Protein AF-X1CLN3-F1 (afdb_monomer)

pLDDT: mean 83.87, std 10.4, range [50.91, 95.19]

Nearest PDB structures (foldseek):
  7llj-assembly2_E  TM=4.691E-01  e=9.597E-02  Homo sapiens
  5m02-assembly1_A  TM=4.190E-01  e=1.322E-01  Mus musculus
  7wbi-assembly1_A  TM=3.656E-01  e=1.821E-01  Gallus gallus
  6irl-assembly1_A  TM=3.400E-01  e=1.551E-01  Gallus gallus
  7rfb-assembly2_H  TM=3.941E-01  e=9.026E-01  Homo sapiens

Radius of gyration: 13.2 Å; Cα contacts (8 Å, |Δi|>4): 159; chains: 1; bounding box: 31×27×31 Å

Foldseek 3Di:
DQPDKDWDWDADPQKIKIKIATPDQAPWDKAKWKAFPPPRDIDRPFDWDWDDPDRRIIMIIGRNVVPDDGDIDMDMWIAGPVGDTD

Secondary structure (DSSP, 8-state):
--S-EEEEEEEETTEEEEEEEE-S---EEEEEEEEETTT--EE----EEEEEEETTEEEEEEEGGGSPSS-EEEEEEEEETT--B-

InterPro domains:
  IPR013783 Immunoglobulin-like fold [G3DSA:2.60.40.10] (1-86)

Structure (mmCIF, N/CA/C/O backbone):
data_AF-X1CLN3-F1
#
_entry.id   AF-X1CLN3-F1
#
loop_
_atom_site.group_PDB
_atom_site.id
_atom_site.type_symbol
_atom_site.label_atom_id
_atom_site.label_alt_id
_atom_site.label_comp_id
_atom_site.label_asym_id
_atom_site.label_entity_id
_atom_site.label_seq_id
_atom_site.pdbx_PDB_ins_code
_atom_site.Cartn_x
_atom_site.Cartn_y
_atom_site.Cartn_z
_atom_site.occupancy
_atom_site.B_iso_or_equiv
_atom_site.auth_seq_id
_atom_site.auth_comp_id
_atom_site.auth_asym_id
_atom_site.auth_atom_id
_atom_site.pdbx_PDB_model_num
ATOM 1 N N . VAL A 1 1 ? 2.473 13.227 -13.882 1.00 50.91 1 VAL A N 1
ATOM 2 C CA . VAL A 1 1 ? 1.126 12.642 -13.996 1.00 50.91 1 VAL A CA 1
ATOM 3 C C . VAL A 1 1 ? 1.348 11.272 -14.580 1.00 50.91 1 VAL A C 1
ATOM 5 O O . VAL A 1 1 ? 1.756 11.220 -15.734 1.00 50.91 1 VAL A O 1
ATOM 8 N N . PHE A 1 2 ? 1.221 10.231 -13.759 1.00 60.09 2 PHE A N 1
ATOM 9 C CA . PHE A 1 2 ? 1.379 8.850 -14.206 1.00 60.09 2 PHE A CA 1
ATOM 10 C C . PHE A 1 2 ? 0.376 8.567 -15.327 1.00 60.09 2 PHE A C 1
ATOM 12 O O . PHE A 1 2 ? -0.791 8.947 -15.201 1.00 60.09 2 PHE A O 1
ATOM 19 N N . SER A 1 3 ? 0.823 8.003 -16.451 1.00 56.47 3 SER A N 1
ATOM 20 C CA . SER A 1 3 ? -0.029 7.871 -17.646 1.00 56.47 3 SER A CA 1
ATOM 21 C C . SER A 1 3 ? -0.959 6.645 -17.650 1.00 56.47 3 SER A C 1
ATOM 23 O O . SER A 1 3 ? -1.766 6.486 -18.564 1.00 56.47 3 SER A O 1
ATOM 25 N N . GLY A 1 4 ? -0.930 5.845 -16.586 1.00 65.31 4 GLY A N 1
ATOM 26 C CA . GLY A 1 4 ? -1.833 4.727 -16.330 1.00 65.31 4 GLY A CA 1
ATOM 27 C C . GLY A 1 4 ? -1.538 4.149 -14.951 1.00 65.31 4 GLY A C 1
ATOM 28 O O . GLY A 1 4 ? -0.376 3.911 -14.611 1.00 65.31 4 GLY A O 1
ATOM 29 N N . THR A 1 5 ? -2.571 3.997 -14.124 1.00 72.50 5 THR A N 1
ATOM 30 C CA . THR A 1 5 ? -2.445 3.420 -12.784 1.00 72.50 5 THR A CA 1
ATOM 31 C C . THR A 1 5 ? -3.641 2.526 -12.516 1.00 72.50 5 THR A C 1
ATOM 33 O O . THR A 1 5 ? -4.774 3.005 -12.509 1.00 72.50 5 THR A O 1
ATOM 36 N N . ASP A 1 6 ? -3.374 1.246 -12.275 1.00 82.56 6 ASP A N 1
ATOM 37 C CA . ASP A 1 6 ? -4.372 0.276 -11.836 1.00 82.56 6 ASP A CA 1
ATOM 38 C C . ASP A 1 6 ? -4.075 -0.116 -10.387 1.00 82.56 6 ASP A C 1
ATOM 40 O O . ASP A 1 6 ? -2.949 -0.499 -10.057 1.00 82.56 6 ASP A O 1
ATOM 44 N N . ILE A 1 7 ? -5.083 -0.005 -9.518 1.00 83.69 7 ILE A N 1
ATOM 45 C CA . ILE A 1 7 ? -4.989 -0.334 -8.091 1.00 83.69 7 ILE A CA 1
ATOM 46 C C . ILE A 1 7 ? -6.056 -1.373 -7.761 1.00 83.69 7 ILE A C 1
ATOM 48 O O . ILE A 1 7 ? -7.230 -1.211 -8.097 1.00 83.69 7 ILE A O 1
ATOM 52 N N . SER A 1 8 ? -5.647 -2.431 -7.067 1.00 87.56 8 SER A N 1
ATOM 53 C CA . SER A 1 8 ? -6.552 -3.401 -6.448 1.00 87.56 8 SER A CA 1
ATOM 54 C C . SER A 1 8 ? -6.104 -3.677 -5.022 1.00 87.56 8 SER A C 1
ATOM 56 O O . SER A 1 8 ? -4.905 -3.741 -4.755 1.00 87.56 8 SER A O 1
ATOM 58 N N . ASN A 1 9 ? -7.049 -3.855 -4.107 1.00 85.00 9 ASN A N 1
ATOM 59 C CA . ASN A 1 9 ? -6.756 -4.193 -2.722 1.00 85.00 9 ASN A CA 1
ATOM 60 C C . ASN A 1 9 ? -7.622 -5.361 -2.243 1.00 85.00 9 ASN A C 1
ATOM 62 O O . ASN A 1 9 ? -8.763 -5.510 -2.680 1.00 85.00 9 ASN A O 1
ATOM 66 N N . ASP A 1 10 ? -7.075 -6.167 -1.337 1.00 89.06 10 ASP A N 1
ATOM 67 C CA . ASP A 1 10 ? -7.762 -7.282 -0.684 1.00 89.06 10 ASP A CA 1
ATOM 68 C C . ASP A 1 10 ? -7.327 -7.385 0.785 1.00 89.06 10 ASP A C 1
ATOM 70 O O . ASP A 1 10 ? -6.209 -6.997 1.132 1.00 89.06 10 ASP A O 1
ATOM 74 N N . VAL A 1 11 ? -8.209 -7.891 1.650 1.00 86.00 11 VAL A N 1
ATOM 75 C CA . VAL A 1 11 ? -7.915 -8.124 3.072 1.00 86.00 11 VAL A CA 1
ATOM 76 C C . VAL A 1 11 ? -8.060 -9.609 3.371 1.00 86.00 11 VAL A C 1
ATOM 78 O O . VAL A 1 11 ? -9.164 -10.155 3.351 1.00 86.00 11 VAL A O 1
ATOM 81 N N . VAL A 1 12 ? -6.944 -10.262 3.696 1.00 85.38 12 VAL A N 1
ATOM 82 C CA . VAL A 1 12 ? -6.887 -11.700 3.979 1.00 85.38 12 VAL A CA 1
ATOM 83 C C . VAL A 1 12 ? -6.321 -11.915 5.375 1.00 85.38 12 VAL A C 1
ATOM 85 O O . VAL A 1 12 ? -5.126 -11.753 5.590 1.00 85.38 12 VAL A O 1
ATOM 88 N N . SER A 1 13 ? -7.174 -12.310 6.325 1.00 85.06 13 SER A N 1
ATOM 89 C CA . SER A 1 13 ? -6.764 -12.613 7.708 1.00 85.06 13 SER A CA 1
ATOM 90 C C . SER A 1 13 ? -5.921 -11.498 8.344 1.00 85.06 13 SER A C 1
ATOM 92 O O . SER A 1 13 ? -4.798 -11.740 8.773 1.00 85.06 13 SER A O 1
ATOM 94 N N . ASP A 1 14 ? -6.468 -10.281 8.367 1.00 86.75 14 ASP A N 1
ATOM 95 C CA . ASP A 1 14 ? -5.836 -9.067 8.910 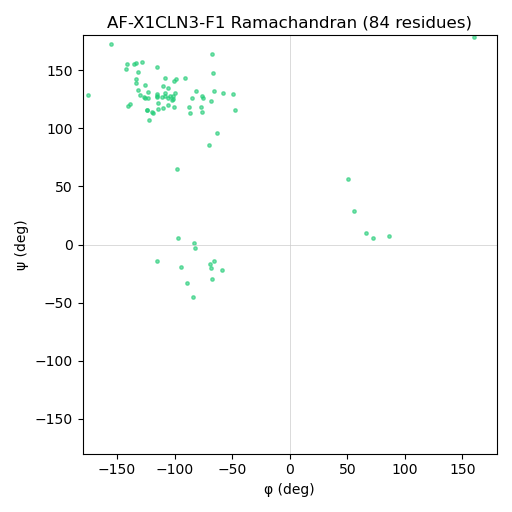1.00 86.75 14 ASP A CA 1
ATOM 96 C C . ASP A 1 14 ? -4.599 -8.578 8.139 1.00 86.75 14 ASP A C 1
ATOM 98 O O . ASP A 1 14 ? -3.908 -7.662 8.571 1.00 86.75 14 ASP A O 1
ATOM 102 N N . ILE A 1 15 ? -4.320 -9.145 6.966 1.00 87.06 15 ILE A N 1
ATOM 103 C CA . ILE A 1 15 ? -3.306 -8.629 6.050 1.00 87.06 15 ILE A CA 1
ATOM 104 C C . ILE A 1 15 ? -4.012 -7.836 4.957 1.00 87.06 15 ILE A C 1
ATOM 106 O O . ILE A 1 15 ? -4.798 -8.400 4.194 1.00 87.06 15 ILE A O 1
ATOM 110 N N . LEU A 1 16 ? -3.709 -6.542 4.861 1.00 89.75 16 LEU A N 1
ATOM 111 C CA . LEU A 1 16 ? -4.105 -5.710 3.731 1.00 89.75 16 LEU A CA 1
ATOM 112 C C . LEU A 1 16 ? -3.033 -5.820 2.645 1.00 89.75 16 LEU A C 1
ATOM 114 O O . LEU A 1 16 ? -1.876 -5.442 2.846 1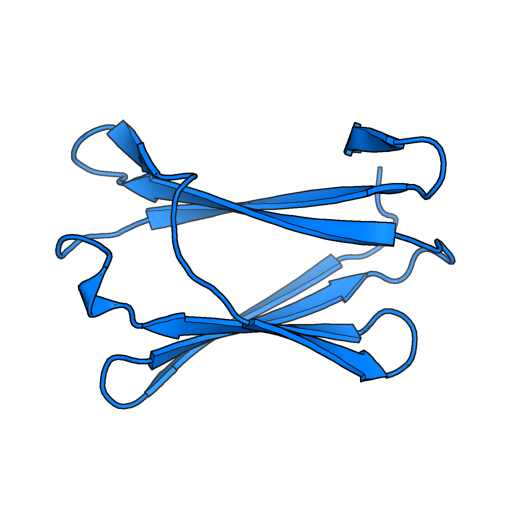.00 89.75 16 LEU A O 1
ATOM 118 N N . GLN A 1 17 ? -3.440 -6.325 1.486 1.00 90.56 17 GLN A N 1
ATOM 119 C CA . GLN A 1 17 ? -2.614 -6.402 0.291 1.00 90.56 17 GLN A CA 1
ATOM 120 C C . GLN A 1 17 ? -3.116 -5.392 -0.740 1.00 90.56 17 GLN A C 1
ATOM 122 O O . GLN A 1 17 ? -4.303 -5.368 -1.059 1.00 90.56 17 GLN A O 1
ATOM 127 N N . ILE A 1 18 ? -2.212 -4.588 -1.293 1.00 89.19 18 ILE A N 1
ATOM 128 C CA . ILE A 1 18 ? -2.499 -3.598 -2.335 1.00 89.19 18 ILE A CA 1
ATOM 129 C C . ILE A 1 18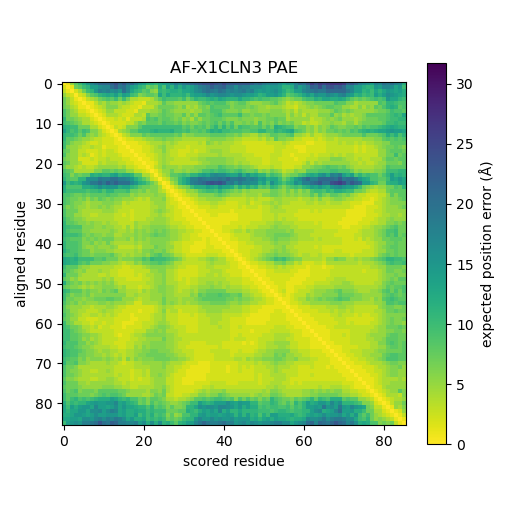 ? -1.587 -3.900 -3.522 1.00 89.19 18 ILE A C 1
ATOM 131 O O . ILE A 1 18 ? -0.366 -3.814 -3.403 1.00 89.19 18 ILE A O 1
ATOM 135 N N . ASN A 1 19 ? -2.166 -4.262 -4.666 1.00 87.38 19 ASN A N 1
ATOM 136 C CA . ASN A 1 19 ? -1.430 -4.444 -5.914 1.00 87.38 19 ASN A CA 1
ATOM 137 C C . ASN A 1 19 ? -1.594 -3.196 -6.779 1.00 87.38 19 ASN A C 1
ATOM 139 O O . ASN A 1 19 ? -2.717 -2.737 -7.014 1.00 87.38 19 ASN A O 1
ATOM 143 N N . VAL A 1 20 ? -0.471 -2.684 -7.264 1.00 85.31 20 VAL A N 1
ATOM 144 C CA . VAL A 1 20 ? -0.367 -1.426 -7.997 1.00 85.31 20 VAL A CA 1
ATOM 145 C C . VAL A 1 20 ? 0.411 -1.683 -9.274 1.00 85.31 20 VAL A C 1
ATOM 147 O O . VAL A 1 20 ? 1.506 -2.236 -9.237 1.00 85.31 20 VAL A O 1
ATOM 150 N N . THR A 1 21 ? -0.137 -1.271 -10.409 1.00 84.44 21 THR A N 1
ATOM 151 C CA . THR A 1 21 ? 0.592 -1.225 -11.682 1.00 84.44 21 THR A CA 1
ATOM 152 C C . THR A 1 21 ? 0.703 0.223 -12.119 1.00 84.44 21 THR A C 1
ATOM 154 O O . THR A 1 21 ? -0.313 0.917 -12.185 1.00 84.44 21 THR A O 1
ATOM 157 N N . ILE A 1 22 ? 1.918 0.681 -12.414 1.00 80.50 22 ILE A N 1
ATOM 158 C CA . ILE A 1 22 ? 2.169 2.005 -12.997 1.00 80.50 22 ILE A CA 1
ATOM 159 C C . ILE A 1 22 ? 2.762 1.760 -14.375 1.00 80.50 22 ILE A C 1
ATOM 161 O O . ILE A 1 22 ? 3.677 0.973 -14.519 1.00 80.50 22 ILE A O 1
ATOM 165 N N . THR A 1 23 ? 2.233 2.382 -15.422 1.00 73.56 23 THR A N 1
ATOM 166 C CA . THR A 1 23 ? 2.703 2.111 -16.796 1.00 73.56 23 THR A CA 1
ATOM 167 C C . THR A 1 23 ? 3.728 3.125 -17.306 1.00 73.56 23 THR A C 1
ATOM 169 O O . THR A 1 23 ? 4.081 3.096 -18.483 1.00 73.56 23 THR A O 1
ATOM 172 N N . ASP A 1 24 ? 4.173 4.049 -16.455 1.00 67.44 24 ASP A N 1
ATOM 173 C CA . ASP A 1 24 ? 5.266 4.965 -16.782 1.00 67.44 24 ASP A CA 1
ATOM 174 C C . ASP A 1 24 ? 6.608 4.259 -16.565 1.00 67.44 24 ASP A C 1
ATOM 176 O O . ASP A 1 24 ? 6.830 3.671 -15.514 1.00 67.44 24 ASP A O 1
ATOM 180 N N . ASP A 1 25 ? 7.499 4.366 -17.550 1.00 61.31 25 ASP A N 1
ATOM 181 C CA . ASP A 1 25 ? 8.877 3.866 -17.501 1.00 61.31 25 ASP A CA 1
ATOM 182 C C . ASP A 1 25 ? 9.690 4.730 -16.519 1.00 61.31 25 ASP A C 1
ATOM 184 O O . ASP A 1 25 ? 10.255 5.768 -16.891 1.00 61.31 25 ASP A O 1
ATOM 188 N N . LEU A 1 26 ? 9.632 4.388 -15.229 1.00 65.12 26 LEU A N 1
ATOM 189 C CA . LEU A 1 26 ? 10.272 5.143 -14.158 1.00 65.12 26 LEU A CA 1
ATOM 190 C C . LEU A 1 26 ? 10.915 4.205 -13.136 1.00 65.12 26 LEU A C 1
ATOM 192 O O . LEU A 1 26 ? 10.224 3.492 -12.413 1.00 65.12 26 LEU A O 1
ATOM 196 N N . ASP A 1 27 ? 12.231 4.344 -12.957 1.00 70.56 27 ASP A N 1
ATOM 197 C CA . ASP A 1 27 ? 12.890 3.906 -11.729 1.00 70.56 27 ASP A CA 1
ATOM 198 C C . ASP A 1 27 ? 12.331 4.743 -10.560 1.00 70.56 27 ASP A C 1
ATOM 200 O O . ASP A 1 27 ? 12.746 5.888 -10.317 1.00 70.56 27 ASP A O 1
ATOM 204 N N . CYS A 1 28 ? 11.336 4.204 -9.859 1.00 73.00 28 CYS A N 1
ATOM 205 C CA . CYS A 1 28 ? 10.676 4.871 -8.746 1.00 73.00 28 CYS A CA 1
ATOM 206 C C . CYS A 1 28 ? 10.507 3.950 -7.536 1.00 73.00 28 CYS A C 1
ATOM 208 O O . CYS A 1 28 ? 10.497 2.727 -7.628 1.00 73.00 28 CYS A O 1
ATOM 210 N N . THR A 1 29 ? 10.395 4.575 -6.370 1.00 76.81 29 THR A N 1
ATOM 211 C CA . THR A 1 29 ? 10.017 3.921 -5.114 1.00 76.81 29 THR A CA 1
ATOM 212 C C . THR A 1 29 ? 8.612 4.362 -4.739 1.00 76.81 29 THR A C 1
ATOM 214 O O . THR A 1 29 ? 8.259 5.514 -4.980 1.00 76.81 29 THR A O 1
ATOM 217 N N . LEU A 1 30 ? 7.812 3.464 -4.166 1.00 82.44 30 LEU A N 1
ATOM 218 C CA . LEU A 1 30 ? 6.459 3.782 -3.718 1.00 82.44 30 LEU A CA 1
ATOM 219 C C . LEU A 1 30 ? 6.420 4.049 -2.221 1.00 82.44 30 LEU A C 1
ATOM 221 O O . LEU A 1 30 ? 7.092 3.369 -1.449 1.00 82.44 30 LEU A O 1
ATOM 225 N N . ASP A 1 31 ? 5.589 5.010 -1.843 1.00 86.44 31 ASP A N 1
ATOM 226 C CA . ASP A 1 31 ? 5.189 5.270 -0.468 1.00 86.44 31 ASP A CA 1
ATOM 227 C C . ASP A 1 31 ? 3.661 5.327 -0.370 1.00 86.44 31 ASP A C 1
ATOM 229 O O . ASP A 1 31 ? 2.976 5.571 -1.370 1.00 86.44 31 ASP A O 1
ATOM 233 N N . VAL A 1 32 ? 3.121 5.085 0.821 1.00 88.88 32 VAL A N 1
ATOM 234 C CA 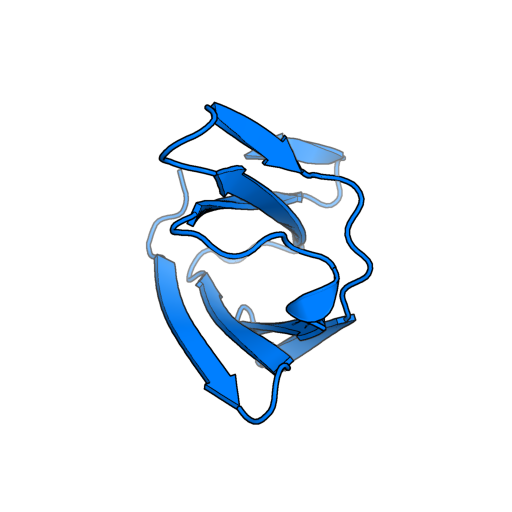. VAL A 1 32 ? 1.677 4.958 1.042 1.00 88.88 32 VAL A CA 1
ATOM 235 C C . VAL A 1 32 ? 1.212 5.760 2.253 1.00 88.88 32 VAL A C 1
ATOM 237 O O . VAL A 1 32 ? 1.844 5.783 3.306 1.00 88.88 32 VAL A O 1
ATOM 240 N N . GLU A 1 33 ? 0.064 6.407 2.102 1.00 92.38 33 GLU A N 1
ATOM 241 C CA . GLU A 1 33 ? -0.622 7.152 3.149 1.00 92.38 33 GLU A CA 1
ATOM 242 C C . GLU A 1 33 ? -2.064 6.664 3.282 1.00 92.38 33 GLU A C 1
ATOM 244 O O . GLU A 1 33 ? -2.767 6.481 2.286 1.00 92.38 33 GLU A O 1
ATOM 249 N N . PHE A 1 34 ? -2.511 6.507 4.527 1.00 93.06 34 PHE A N 1
ATOM 250 C CA . PHE A 1 34 ? -3.872 6.107 4.863 1.00 93.06 34 PHE A CA 1
ATOM 251 C C . PHE A 1 34 ? -4.573 7.242 5.592 1.00 93.06 34 PHE A C 1
ATOM 253 O O . PHE A 1 34 ? -4.142 7.660 6.667 1.00 93.06 34 PHE A O 1
ATOM 260 N N . LYS A 1 35 ? -5.694 7.713 5.056 1.00 95.19 35 LYS A N 1
ATOM 261 C CA . LYS A 1 35 ? -6.522 8.730 5.703 1.00 95.19 35 LYS A CA 1
ATOM 262 C C . LYS A 1 35 ? -7.877 8.150 6.074 1.00 95.19 35 LYS A C 1
ATOM 264 O O . LYS A 1 35 ? -8.657 7.785 5.206 1.00 95.19 35 LYS A O 1
ATOM 269 N N . ASN A 1 36 ? -8.174 8.095 7.367 1.00 94.50 36 ASN A N 1
ATOM 270 C CA . ASN A 1 36 ? -9.451 7.590 7.861 1.00 94.50 36 ASN A CA 1
ATOM 271 C C . ASN A 1 36 ? -10.585 8.551 7.467 1.00 94.50 36 ASN A C 1
ATOM 273 O O . ASN A 1 36 ? -10.557 9.728 7.837 1.00 94.50 36 ASN A O 1
ATOM 277 N N . GLU A 1 37 ? -11.603 8.060 6.764 1.00 94.81 37 GLU A N 1
ATOM 278 C CA . GLU A 1 37 ? -12.690 8.898 6.239 1.00 94.81 37 GLU A CA 1
ATOM 279 C C . GLU A 1 37 ? -13.576 9.490 7.344 1.00 94.81 37 GLU A C 1
ATOM 281 O O . GLU A 1 37 ? -14.136 10.575 7.193 1.00 94.81 37 GLU A O 1
ATOM 286 N N . THR A 1 38 ? -13.704 8.796 8.479 1.00 93.50 38 THR A N 1
ATOM 287 C CA . THR A 1 38 ? -14.591 9.217 9.575 1.00 93.50 38 THR A CA 1
ATOM 288 C C . THR A 1 38 ? -13.921 10.231 10.497 1.00 93.50 38 THR A C 1
ATOM 290 O O . THR A 1 38 ? -14.532 11.223 10.891 1.00 93.50 38 THR A O 1
ATOM 293 N N . THR A 1 39 ? -12.667 9.981 10.870 1.00 93.50 39 THR A N 1
ATOM 294 C CA . THR A 1 39 ? -11.924 10.815 11.829 1.00 93.50 39 THR A CA 1
ATOM 295 C C . THR A 1 39 ? -11.062 11.876 11.150 1.00 93.50 39 THR A C 1
ATOM 297 O O . THR A 1 39 ? -10.668 12.845 11.796 1.00 93.50 39 THR A O 1
ATOM 300 N N . GLY A 1 40 ? -10.747 11.701 9.864 1.00 92.94 40 GLY A N 1
ATOM 301 C CA . GLY A 1 40 ? -9.794 12.531 9.130 1.00 92.94 40 GLY A CA 1
ATOM 302 C C . GLY A 1 40 ? -8.333 12.304 9.527 1.00 92.94 40 GLY A C 1
ATOM 303 O O . GLY A 1 40 ? -7.467 13.039 9.054 1.00 92.94 40 GLY A O 1
ATOM 304 N N . ALA A 1 41 ? -8.045 11.328 10.395 1.00 93.06 41 ALA A N 1
ATOM 305 C CA . ALA A 1 41 ? -6.688 11.014 10.823 1.00 93.06 41 ALA A CA 1
ATOM 306 C C . ALA A 1 41 ? -5.859 10.476 9.650 1.00 93.06 41 ALA A C 1
ATOM 308 O O . ALA A 1 41 ? -6.305 9.578 8.938 1.00 93.06 41 ALA A O 1
ATOM 309 N N . VAL A 1 42 ? -4.654 11.019 9.481 1.00 94.44 42 VAL A N 1
ATOM 310 C CA . VAL A 1 42 ? -3.690 10.603 8.458 1.00 94.44 42 VAL A CA 1
ATOM 311 C C . VAL A 1 42 ? -2.599 9.770 9.122 1.00 94.44 42 VAL A C 1
ATOM 313 O O . VAL A 1 42 ? -2.005 10.202 10.112 1.00 94.44 42 VAL A O 1
ATOM 316 N N . VAL A 1 43 ? -2.346 8.584 8.579 1.00 92.50 43 VAL A N 1
ATOM 317 C CA . VAL A 1 43 ? -1.347 7.631 9.058 1.00 92.50 43 VAL A CA 1
ATOM 318 C C . VAL A 1 43 ? -0.339 7.382 7.939 1.00 92.50 43 VAL A C 1
ATOM 320 O O . VAL A 1 43 ? -0.677 6.833 6.893 1.00 92.50 43 VAL A O 1
ATOM 323 N N . THR A 1 44 ? 0.902 7.802 8.177 1.00 90.25 44 THR A N 1
ATOM 324 C CA . THR A 1 44 ? 2.055 7.604 7.278 1.00 90.25 44 THR A CA 1
ATOM 325 C C . THR A 1 44 ? 3.133 6.712 7.896 1.00 90.25 44 THR A C 1
ATOM 327 O O . THR A 1 44 ? 4.021 6.230 7.208 1.00 90.25 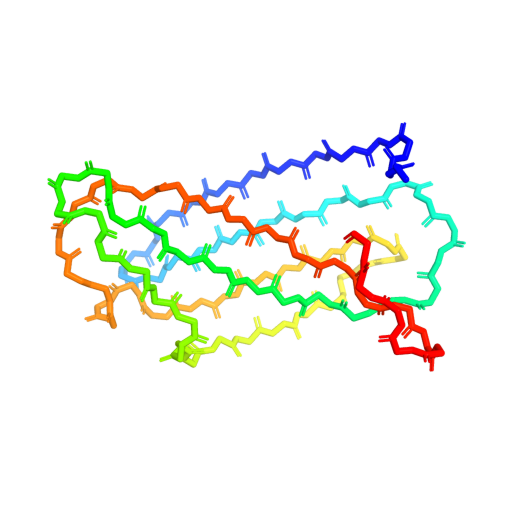44 THR A O 1
ATOM 330 N N . SER A 1 45 ? 3.067 6.471 9.206 1.00 87.12 45 SER A N 1
ATOM 331 C CA . SER A 1 45 ? 4.005 5.631 9.951 1.00 87.12 45 SER A CA 1
ATOM 332 C C . SER A 1 45 ? 3.435 4.224 10.141 1.00 87.12 45 SER A C 1
ATOM 334 O O . SER A 1 45 ? 3.108 3.844 11.266 1.00 87.12 45 SER A O 1
ATOM 336 N N . ILE A 1 46 ? 3.245 3.498 9.038 1.00 89.94 46 ILE A N 1
ATOM 337 C CA . ILE A 1 46 ? 2.822 2.090 9.035 1.00 89.94 46 ILE A CA 1
ATOM 338 C C . ILE A 1 46 ? 3.988 1.241 8.563 1.00 89.94 46 ILE A C 1
ATOM 340 O O . ILE A 1 46 ? 4.636 1.580 7.574 1.00 89.94 46 ILE A O 1
ATOM 344 N N . ASP A 1 47 ? 4.220 0.123 9.238 1.00 92.50 47 ASP A N 1
ATOM 345 C CA . ASP A 1 47 ? 5.166 -0.865 8.750 1.00 92.50 47 ASP A CA 1
ATOM 346 C C . ASP A 1 47 ? 4.505 -1.664 7.619 1.00 92.50 47 ASP A C 1
ATOM 348 O O . ASP A 1 47 ? 3.480 -2.330 7.809 1.00 92.50 47 ASP A O 1
ATOM 352 N N . TYR A 1 48 ? 5.092 -1.588 6.426 1.00 92.19 48 TYR A N 1
ATOM 353 C CA . TYR A 1 48 ? 4.659 -2.328 5.246 1.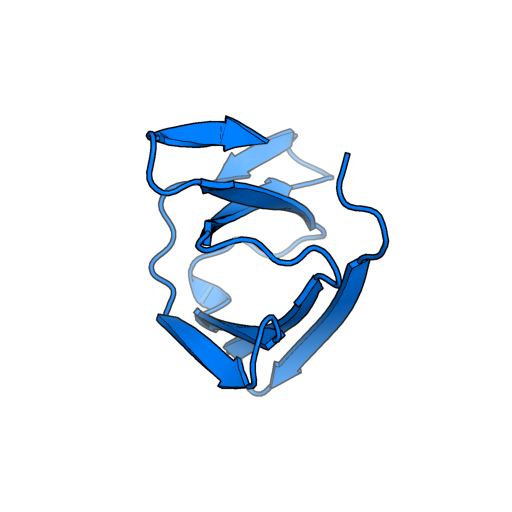00 92.19 48 TYR A CA 1
ATOM 354 C C . TYR A 1 48 ? 5.852 -2.949 4.518 1.00 92.19 48 TYR A C 1
ATOM 356 O O . TYR A 1 48 ? 6.991 -2.492 4.610 1.00 92.19 48 TYR A O 1
ATOM 364 N N . THR A 1 49 ? 5.580 -4.013 3.770 1.00 92.12 49 THR A N 1
ATOM 365 C CA . THR A 1 49 ? 6.530 -4.628 2.842 1.00 92.12 49 THR A CA 1
ATOM 366 C C . THR A 1 49 ? 6.173 -4.203 1.425 1.00 92.12 49 THR A C 1
ATOM 368 O O . THR A 1 49 ? 5.048 -4.429 0.987 1.00 92.12 49 THR A O 1
ATOM 371 N N . LEU A 1 50 ? 7.131 -3.607 0.713 1.00 90.12 50 LEU A N 1
ATOM 372 C CA . LEU A 1 50 ? 7.014 -3.274 -0.705 1.00 90.12 50 LEU A CA 1
ATOM 373 C C . LEU A 1 50 ? 7.780 -4.310 -1.537 1.00 90.12 50 LEU A C 1
ATOM 375 O O . LEU A 1 50 ? 8.971 -4.528 -1.314 1.00 90.12 50 LEU A O 1
ATOM 379 N N . ILE A 1 51 ? 7.097 -4.936 -2.492 1.00 89.38 51 ILE A N 1
ATOM 380 C CA . ILE A 1 51 ? 7.652 -5.959 -3.382 1.00 89.38 51 ILE A CA 1
ATOM 381 C C . ILE A 1 51 ? 7.385 -5.539 -4.822 1.00 89.38 51 ILE A C 1
ATOM 383 O O . ILE A 1 51 ? 6.238 -5.317 -5.194 1.00 89.38 51 ILE A O 1
ATOM 387 N N . GLU A 1 52 ? 8.421 -5.474 -5.648 1.00 87.06 52 GLU A N 1
ATOM 388 C CA . GLU A 1 52 ? 8.265 -5.373 -7.099 1.00 87.06 52 GLU A CA 1
ATOM 389 C C . GLU A 1 52 ? 8.135 -6.790 -7.679 1.00 87.06 52 GLU A C 1
ATOM 391 O O . GLU A 1 52 ? 9.057 -7.602 -7.575 1.00 87.06 52 GLU A O 1
ATOM 396 N N . ILE A 1 53 ? 6.959 -7.127 -8.215 1.00 86.50 53 ILE A N 1
ATOM 397 C CA . ILE A 1 53 ? 6.642 -8.480 -8.713 1.00 86.50 53 ILE A CA 1
ATOM 398 C C . ILE A 1 53 ? 7.038 -8.622 -10.187 1.00 86.50 53 ILE A C 1
ATOM 400 O O . ILE A 1 53 ? 7.446 -9.698 -10.631 1.00 86.50 53 ILE A O 1
ATOM 404 N N . SER A 1 54 ? 6.925 -7.537 -10.946 1.00 83.94 54 SER A N 1
ATOM 405 C CA . SER A 1 54 ? 7.410 -7.414 -12.319 1.00 83.94 54 SER A CA 1
ATOM 406 C C . SER A 1 54 ? 7.664 -5.945 -12.638 1.00 83.94 54 SER A C 1
ATOM 408 O O . SER A 1 54 ? 7.284 -5.086 -11.852 1.00 83.94 54 SER A O 1
ATOM 410 N N . ASP A 1 55 ? 8.263 -5.676 -13.798 1.00 82.12 55 ASP A N 1
ATOM 411 C CA . ASP A 1 55 ? 8.554 -4.321 -14.274 1.00 82.12 55 ASP A CA 1
ATOM 412 C C . ASP A 1 55 ? 7.333 -3.398 -14.130 1.00 82.12 55 ASP A C 1
ATOM 414 O O . ASP A 1 55 ? 6.273 -3.651 -14.713 1.00 82.12 55 ASP A O 1
ATOM 418 N N . ASN A 1 56 ? 7.481 -2.380 -13.286 1.00 78.50 56 ASN A N 1
ATOM 419 C CA . ASN A 1 56 ? 6.452 -1.419 -12.900 1.00 78.50 56 ASN A CA 1
ATOM 420 C C . ASN A 1 56 ? 5.145 -2.001 -12.297 1.00 78.50 56 ASN A C 1
ATOM 422 O O . ASN A 1 56 ? 4.058 -1.413 -12.396 1.00 78.50 56 ASN A O 1
ATOM 426 N N . VAL A 1 57 ? 5.239 -3.160 -11.640 1.00 84.81 57 VAL A N 1
ATOM 427 C CA . VAL A 1 57 ? 4.153 -3.788 -10.872 1.00 84.81 57 VAL A CA 1
ATOM 428 C C . VAL A 1 57 ? 4.620 -4.038 -9.446 1.00 84.81 57 VAL A C 1
ATOM 430 O O . VAL A 1 57 ? 5.489 -4.876 -9.190 1.00 84.81 57 VAL A O 1
ATOM 433 N N . TRP A 1 58 ? 3.973 -3.367 -8.500 1.00 87.88 58 TRP A N 1
ATOM 434 C CA . TRP A 1 58 ? 4.289 -3.451 -7.083 1.00 87.88 58 TRP A CA 1
ATOM 435 C C . TRP A 1 58 ? 3.154 -4.056 -6.276 1.00 87.88 58 TRP A C 1
ATOM 437 O O . TRP A 1 58 ? 1.969 -3.941 -6.593 1.00 87.88 58 TRP A O 1
ATOM 447 N N . GLN A 1 59 ? 3.542 -4.666 -5.171 1.00 90.31 59 GLN A N 1
ATOM 448 C CA . GLN A 1 59 ? 2.661 -5.161 -4.140 1.00 90.31 59 GLN A CA 1
ATOM 449 C C . GLN A 1 59 ? 3.099 -4.591 -2.799 1.00 90.31 59 GLN A C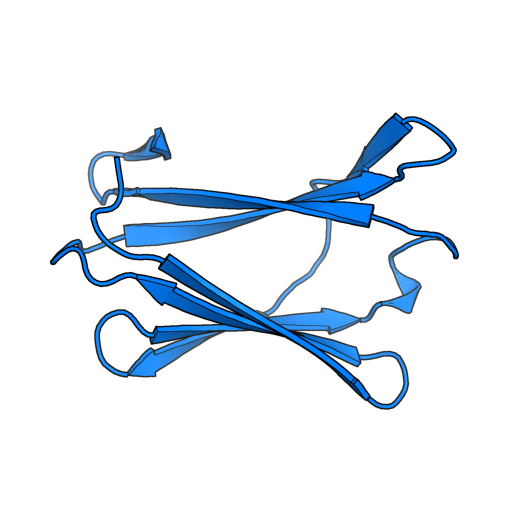 1
ATOM 451 O O . GLN A 1 59 ? 4.258 -4.711 -2.401 1.00 90.31 59 GLN A O 1
ATOM 456 N N . ILE A 1 60 ? 2.148 -3.974 -2.111 1.00 91.62 60 ILE A N 1
ATOM 457 C CA . ILE A 1 60 ? 2.291 -3.480 -0.748 1.00 91.62 60 ILE A CA 1
ATOM 458 C C . ILE A 1 60 ? 1.520 -4.433 0.156 1.00 91.62 60 ILE A C 1
ATOM 460 O O . ILE A 1 60 ? 0.342 -4.705 -0.081 1.00 91.62 60 ILE A O 1
ATOM 464 N N . ILE A 1 61 ? 2.191 -4.949 1.180 1.00 92.38 61 ILE A N 1
ATOM 465 C CA . ILE A 1 61 ? 1.614 -5.854 2.175 1.00 92.38 61 ILE A CA 1
ATOM 466 C C . ILE A 1 61 ? 1.805 -5.228 3.548 1.00 92.38 61 ILE A C 1
ATOM 468 O O . ILE A 1 61 ? 2.933 -4.909 3.925 1.00 92.38 61 ILE A O 1
ATOM 472 N N . LEU A 1 62 ? 0.726 -5.083 4.308 1.00 94.12 62 LEU A N 1
ATOM 473 C CA . LEU A 1 62 ? 0.784 -4.599 5.684 1.00 94.12 62 LEU A CA 1
ATOM 474 C C . LEU A 1 62 ? -0.203 -5.342 6.579 1.00 94.12 62 LEU A C 1
ATOM 476 O O . LEU A 1 62 ? -1.217 -5.861 6.116 1.00 94.12 62 LEU A O 1
ATOM 480 N N . ASP A 1 63 ? 0.095 -5.364 7.873 1.00 94.19 63 ASP A N 1
ATOM 481 C CA . ASP A 1 63 ? -0.834 -5.828 8.903 1.00 94.19 63 ASP A CA 1
ATOM 482 C C . ASP A 1 63 ? -1.886 -4.737 9.155 1.00 94.19 63 ASP A C 1
ATOM 4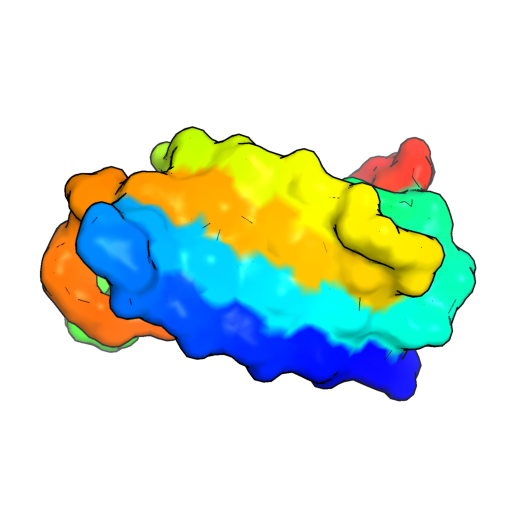84 O O . ASP A 1 63 ? -1.548 -3.637 9.608 1.00 94.19 63 ASP A O 1
ATOM 488 N N . SER A 1 64 ? -3.149 -5.018 8.827 1.00 90.81 64 SER A N 1
ATOM 489 C CA . SER A 1 64 ? -4.254 -4.068 8.955 1.00 90.81 64 SER A CA 1
ATOM 490 C C . SER A 1 64 ? -4.604 -3.763 10.405 1.00 90.81 64 SER A C 1
ATOM 492 O O . SER A 1 64 ? -5.236 -2.742 10.652 1.00 90.81 64 SER A O 1
ATOM 494 N N . SER A 1 65 ? -4.163 -4.576 11.372 1.00 91.38 65 SER A N 1
ATOM 495 C CA . SER A 1 65 ? -4.353 -4.287 12.801 1.00 91.38 65 SER A CA 1
ATOM 496 C C . SER A 1 65 ? -3.584 -3.047 13.278 1.00 91.38 65 SER A C 1
ATOM 498 O O . SER A 1 65 ? -3.882 -2.499 14.341 1.00 91.38 65 SER A O 1
ATOM 500 N N . GLN A 1 66 ? -2.628 -2.561 12.477 1.00 92.69 66 GLN A N 1
ATOM 501 C CA . GLN A 1 66 ? -1.960 -1.272 12.688 1.00 92.69 66 GLN A CA 1
ATOM 502 C C . GLN A 1 66 ? -2.898 -0.076 12.459 1.00 92.69 66 GLN A C 1
ATOM 504 O O . GLN A 1 66 ? -2.621 1.032 12.922 1.00 92.69 66 GLN A O 1
ATOM 509 N N . LEU A 1 67 ? -4.000 -0.288 11.736 1.00 91.06 67 LEU A N 1
ATOM 510 C CA . LEU A 1 67 ? -5.036 0.701 11.486 1.00 91.06 67 LEU A CA 1
ATOM 511 C C . LEU A 1 67 ? -6.222 0.448 12.415 1.00 91.06 67 LEU A C 1
ATOM 513 O O . LEU A 1 67 ? -6.629 -0.683 12.656 1.00 91.06 67 LEU A O 1
ATOM 517 N N . SER A 1 68 ? -6.808 1.526 12.928 1.00 90.94 68 SER A N 1
ATOM 518 C CA . SER A 1 68 ? -8.099 1.434 13.606 1.00 90.94 68 SER A CA 1
ATOM 519 C C . SER A 1 68 ? -9.198 1.051 12.620 1.00 90.94 68 SER A C 1
ATOM 521 O O . SER A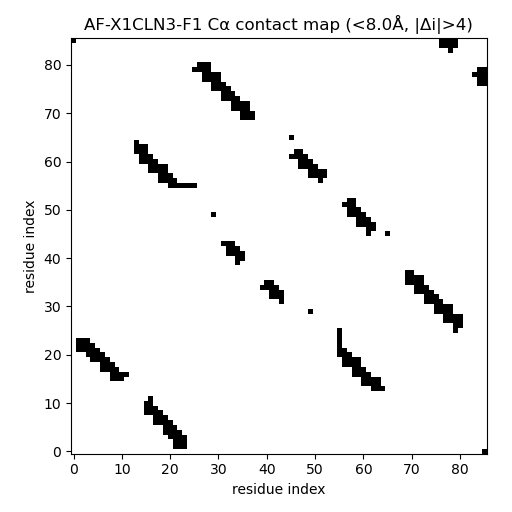 1 68 ? -9.182 1.522 11.485 1.00 90.94 68 SER A O 1
ATOM 523 N N . ASP A 1 69 ? -10.202 0.306 13.074 1.00 89.50 69 ASP A N 1
ATOM 524 C CA . ASP A 1 69 ? -11.370 -0.030 12.259 1.00 89.50 69 ASP A CA 1
ATOM 525 C C . ASP A 1 69 ? -11.979 1.212 11.586 1.00 89.50 69 ASP A C 1
ATOM 527 O O . ASP A 1 69 ? -12.264 2.232 12.228 1.00 89.50 69 ASP A O 1
ATOM 531 N N . GLY A 1 70 ? -12.203 1.122 10.276 1.00 89.25 70 GLY A N 1
ATOM 532 C CA . GLY A 1 70 ? -12.822 2.189 9.502 1.00 89.25 70 GLY A CA 1
ATOM 533 C C . GLY A 1 70 ? -12.546 2.090 8.009 1.00 89.25 70 GLY A C 1
ATOM 534 O O . GLY A 1 70 ? -11.841 1.200 7.539 1.00 89.25 70 GLY A O 1
ATOM 535 N N . TYR A 1 71 ? -13.116 3.039 7.272 1.00 90.94 71 TYR A N 1
ATOM 536 C CA . TYR A 1 71 ? -12.827 3.240 5.857 1.00 90.94 71 TYR A CA 1
ATOM 537 C C . TYR A 1 71 ? -11.686 4.242 5.695 1.00 90.94 71 TYR A C 1
ATOM 539 O O . TYR A 1 71 ? -11.579 5.201 6.470 1.00 90.94 71 TYR A O 1
ATOM 547 N N . TYR A 1 72 ? -10.833 3.999 4.704 1.00 92.44 72 TYR A N 1
ATOM 548 C CA . TYR A 1 72 ? -9.627 4.776 4.461 1.00 92.44 72 TYR A CA 1
ATOM 549 C C . TYR A 1 72 ? -9.508 5.165 2.993 1.00 92.44 72 TYR A C 1
ATOM 551 O O . TYR A 1 72 ? -9.604 4.309 2.114 1.00 92.44 72 TYR A O 1
ATOM 559 N N . ASP A 1 73 ? -9.199 6.436 2.759 1.00 92.38 73 ASP A N 1
ATOM 560 C CA . ASP A 1 73 ? -8.608 6.889 1.508 1.00 92.38 73 ASP A CA 1
ATOM 561 C C . ASP A 1 73 ? -7.131 6.483 1.506 1.00 92.38 73 ASP A C 1
ATOM 563 O O . ASP A 1 73 ? -6.392 6.804 2.444 1.00 92.38 73 ASP A O 1
ATOM 567 N N . ILE A 1 74 ? -6.700 5.780 0.459 1.00 90.12 74 ILE A N 1
ATOM 568 C CA . ILE A 1 74 ? -5.310 5.352 0.287 1.00 90.12 74 ILE A CA 1
ATOM 569 C C . ILE A 1 74 ? -4.675 6.217 -0.796 1.00 90.12 74 ILE A C 1
ATOM 571 O O . ILE A 1 74 ? -5.121 6.203 -1.946 1.00 90.12 74 ILE A O 1
ATOM 575 N N . THR A 1 75 ? -3.616 6.936 -0.438 1.00 88.69 75 THR A N 1
ATOM 576 C CA . THR A 1 75 ? -2.814 7.717 -1.385 1.00 88.69 75 THR A CA 1
ATOM 577 C C . THR A 1 75 ? -1.467 7.040 -1.572 1.00 88.69 75 THR A C 1
ATOM 579 O O . THR A 1 75 ? -0.776 6.747 -0.600 1.00 88.69 75 THR A O 1
ATOM 582 N N . LEU A 1 76 ? -1.091 6.801 -2.826 1.00 86.50 76 LEU A N 1
ATOM 583 C CA . LEU A 1 76 ? 0.222 6.282 -3.194 1.00 86.50 76 LEU A CA 1
ATOM 584 C C . LEU A 1 76 ? 1.056 7.401 -3.805 1.00 86.50 76 LEU A C 1
ATOM 586 O O . LEU A 1 76 ? 0.572 8.139 -4.664 1.00 86.50 76 LEU A O 1
ATOM 590 N N . TYR A 1 77 ? 2.308 7.492 -3.381 1.00 83.75 77 TYR A N 1
ATOM 591 C CA . TYR A 1 77 ? 3.280 8.452 -3.886 1.00 83.75 77 TYR A CA 1
ATOM 592 C C . TYR A 1 77 ? 4.402 7.694 -4.579 1.00 83.75 77 TYR A C 1
ATOM 594 O O . TYR A 1 77 ? 4.994 6.805 -3.969 1.00 83.75 77 TYR A O 1
ATOM 602 N N . ALA A 1 78 ? 4.733 8.056 -5.819 1.00 79.00 78 ALA A N 1
ATOM 603 C CA . ALA A 1 78 ? 5.928 7.521 -6.463 1.00 79.00 78 ALA A CA 1
ATOM 604 C C . ALA A 1 78 ? 7.047 8.559 -6.397 1.00 79.00 78 ALA A C 1
ATOM 606 O O . ALA A 1 78 ? 6.893 9.722 -6.780 1.00 79.00 78 ALA A O 1
ATOM 607 N N . LYS A 1 79 ? 8.197 8.131 -5.892 1.00 78.44 79 LYS A N 1
ATOM 608 C CA . LYS A 1 79 ? 9.389 8.948 -5.733 1.00 78.44 79 LYS A CA 1
ATOM 609 C C . LYS A 1 79 ? 10.444 8.489 -6.723 1.00 78.44 79 LYS A C 1
ATOM 611 O O . LYS A 1 79 ? 10.896 7.347 -6.650 1.00 78.44 79 LYS A O 1
ATOM 616 N N . ASP A 1 80 ? 10.826 9.375 -7.638 1.00 74.75 80 ASP A N 1
ATOM 617 C CA . ASP A 1 80 ? 11.883 9.089 -8.611 1.00 74.75 80 ASP A CA 1
ATOM 618 C C . ASP A 1 80 ? 13.264 8.949 -7.932 1.00 74.75 80 ASP A C 1
ATOM 620 O O . ASP A 1 80 ? 13.460 9.366 -6.785 1.00 74.75 80 ASP A O 1
ATOM 624 N N . LEU A 1 81 ? 14.249 8.378 -8.639 1.00 70.06 81 LEU A N 1
ATOM 625 C CA . LEU A 1 81 ? 15.630 8.247 -8.136 1.00 70.06 81 LEU A CA 1
ATOM 626 C C . LEU A 1 81 ? 16.295 9.589 -7.778 1.00 70.06 81 LEU A C 1
ATOM 628 O O . LEU A 1 81 ? 17.246 9.617 -6.995 1.00 70.06 81 LEU A O 1
ATOM 632 N N . ALA A 1 82 ? 15.815 10.703 -8.336 1.00 72.00 82 ALA A N 1
ATOM 633 C CA . ALA A 1 82 ? 16.281 12.047 -7.997 1.00 72.00 82 ALA A CA 1
ATOM 634 C C . ALA A 1 82 ? 15.609 12.603 -6.723 1.00 72.00 82 ALA A C 1
ATOM 636 O O . ALA A 1 82 ? 15.978 13.679 -6.248 1.00 72.00 82 ALA A O 1
ATOM 637 N N . GLY A 1 83 ? 14.667 11.859 -6.139 1.00 63.25 83 GLY A N 1
ATOM 638 C CA . GLY A 1 83 ? 13.962 12.176 -4.908 1.00 63.25 83 GLY A CA 1
ATOM 639 C C . GLY A 1 83 ? 12.730 13.062 -5.081 1.00 63.25 83 GLY A C 1
ATOM 640 O O . GLY A 1 83 ? 12.165 13.478 -4.066 1.00 63.25 83 GLY A O 1
ATOM 641 N N . ASN A 1 84 ? 12.298 13.347 -6.311 1.00 68.25 84 ASN A N 1
ATOM 642 C CA . ASN A 1 84 ? 11.074 14.102 -6.552 1.00 68.25 84 ASN A CA 1
ATOM 643 C C . ASN A 1 84 ? 9.864 13.200 -6.321 1.00 68.25 84 ASN A C 1
ATOM 645 O O . ASN A 1 84 ? 9.757 12.119 -6.899 1.00 68.25 84 ASN A O 1
ATOM 649 N N . ILE A 1 85 ? 8.946 13.681 -5.489 1.00 63.19 85 ILE A N 1
ATOM 650 C CA . ILE A 1 85 ? 7.664 13.031 -5.231 1.00 63.19 85 ILE A CA 1
ATOM 651 C C . ILE A 1 85 ? 6.696 13.480 -6.328 1.00 63.19 85 ILE A C 1
ATOM 653 O O . ILE A 1 85 ? 6.553 14.687 -6.563 1.00 63.19 85 ILE A O 1
ATOM 657 N N . LYS A 1 86 ? 6.071 12.527 -7.015 1.00 60.47 86 LYS A N 1
ATOM 658 C CA . LYS A 1 86 ? 5.061 12.770 -8.048 1.00 60.47 86 LYS A CA 1
ATOM 659 C C . LYS A 1 86 ? 3.759 12.052 -7.751 1.00 60.47 86 LYS A C 1
ATOM 661 O O . LYS A 1 86 ? 3.799 10.995 -7.085 1.00 60.47 86 LYS A O 1
#

Mean predicted aligned error: 5.86 Å

Organism: NCBI:txid412755

Sequence (86 aa):
VFSGTDISNDVVSDILQINVTITDDLDCTLDVEFKNETTGAVVTSIDYTLIEISDNVWQIILDSSQLSDGYYDITLYAKDLAGNIK

Solvent-accessible surface area (backbone atoms only — not comparable to full-atom values): 5211 Å² total; per-residue (Å²): 129,81,85,40,77,50,78,50,73,52,77,58,93,58,30,37,36,37,42,38,37,43,73,52,98,62,75,58,47,80,47,66,36,40,30,30,69,87,79,64,50,75,47,66,90,68,79,64,48,81,44,78,81,47,96,53,27,37,35,40,41,29,59,43,78,81,50,78,92,78,58,64,52,76,49,77,37,42,27,36,85,89,67,54,77,92